Protein AF-A0A2A4N5Q3-F1 (afdb_monomer)

Secondary structure (DSSP, 8-state):
-HHHHHTT-----EEE--TTHHHHHHHTT---EEEETT---SSHHHHHHHHHHHHHHHHHHHHHHT--EEEES-THHHHHHHHHT-EEEEE--S-TTTSHHHHHHHTTT-SEEE--TT-----

Nearest PDB structures (foldseek):
  7d1i-assembly1_B-2  TM=7.165E-01  e=8.926E-03  Acinetobacter baumannii
  6vlc-assembly2_D  TM=6.463E-01  e=9.909E-02  Neisseria meningitidis Z2491
  6vlc-assembly1_B  TM=6.238E-01  e=1.133E-01  Neisseria meningitidis Z2491
  3wo1-assembly1_A-2  TM=5.330E-01  e=5.272E-01  Bacillus subtilis subsp. subtilis str. 168

Mean predicted aligned error: 4.15 Å

Solvent-accessible surface area (backbone atoms only — not comparable to full-atom values): 7243 Å² total; per-residue (Å²): 110,65,78,46,50,77,69,72,49,88,83,84,46,76,44,59,57,48,92,66,54,64,60,53,33,59,74,69,71,53,82,70,44,68,60,32,75,87,46,82,53,91,49,74,65,43,40,53,48,50,51,54,49,37,37,50,48,48,47,53,47,36,65,75,69,64,60,72,69,39,77,46,76,55,56,48,43,13,54,46,15,52,73,70,75,33,55,14,40,37,54,47,91,64,32,31,82,78,43,45,73,57,42,68,61,23,71,81,44,41,72,39,80,46,60,57,90,89,45,50,77,71,131

Sequence (123 aa):
MVALKDKRHTVTILIKTKDIFEDLLKADDVNYLNILPEGRGNSKLEIIWGFLKRDFRMARNVIKNKLDLLIGSDPAITHIGKLFNILSLVFVEDDAHVIRDFAKLVFLFVSIIVAPVSCDLSK

pLDDT: mean 91.66, std 6.27, range [57.78, 97.75]

Foldseek 3Di:
DVVCVVVVDDDAAEAEDDDCVVVVCVVVVHDYDYQHPVHQDDDPVSNVVSLVSSLVSVLVCCVVVVDQEAEEADLSQQVSCQVVVHQGEHEDEAACVVVVVSLVSHVVRHPYYDYPPPHHPDD

Structure (mmCIF, N/CA/C/O backbone):
data_AF-A0A2A4N5Q3-F1
#
_entry.id   AF-A0A2A4N5Q3-F1
#
loop_
_atom_site.group_PDB
_atom_site.id
_atom_site.type_symbol
_atom_site.label_atom_id
_atom_site.label_alt_id
_atom_site.label_comp_id
_atom_site.label_asym_id
_atom_site.label_entity_id
_atom_site.label_seq_id
_atom_site.pdbx_PDB_ins_code
_atom_site.Cartn_x
_atom_site.Cartn_y
_atom_site.Cartn_z
_atom_site.occupancy
_atom_site.B_iso_or_equiv
_atom_site.auth_seq_id
_atom_site.auth_comp_id
_atom_site.auth_asym_id
_atom_site.auth_atom_id
_atom_site.pdbx_PDB_model_num
ATOM 1 N N . MET A 1 1 ? -15.982 -3.085 -3.769 1.00 61.59 1 MET A N 1
ATOM 2 C CA . MET A 1 1 ? -16.471 -2.412 -2.536 1.00 61.59 1 MET A CA 1
ATOM 3 C C . MET A 1 1 ? -17.780 -2.985 -2.016 1.00 61.59 1 MET A C 1
ATOM 5 O O . MET A 1 1 ? -17.880 -3.148 -0.807 1.00 61.59 1 MET A O 1
ATOM 9 N N . VAL A 1 2 ? -18.745 -3.292 -2.893 1.00 69.19 2 VAL A N 1
ATOM 10 C CA . VAL A 1 2 ? -20.074 -3.828 -2.531 1.00 69.19 2 VAL A CA 1
ATOM 11 C C . VAL A 1 2 ? -19.963 -5.005 -1.552 1.00 69.19 2 VAL A C 1
ATOM 13 O O . VAL A 1 2 ? -20.390 -4.880 -0.414 1.00 69.19 2 VAL A O 1
ATOM 16 N N . ALA A 1 3 ? -19.186 -6.038 -1.893 1.00 80.38 3 ALA A N 1
ATOM 17 C CA . ALA A 1 3 ? -19.013 -7.216 -1.035 1.00 80.38 3 ALA A CA 1
ATOM 18 C C . ALA A 1 3 ? -18.449 -6.944 0.381 1.00 80.38 3 ALA A C 1
ATOM 20 O O . ALA A 1 3 ? -18.745 -7.694 1.308 1.00 80.38 3 ALA A O 1
ATOM 21 N N . LEU A 1 4 ? -17.628 -5.900 0.572 1.00 84.06 4 LEU A N 1
ATOM 22 C CA . LEU A 1 4 ? -17.106 -5.530 1.899 1.00 84.06 4 LEU A CA 1
ATOM 23 C C . LEU A 1 4 ? -18.129 -4.710 2.691 1.00 84.06 4 LEU A C 1
ATOM 25 O O . LEU A 1 4 ? -18.306 -4.9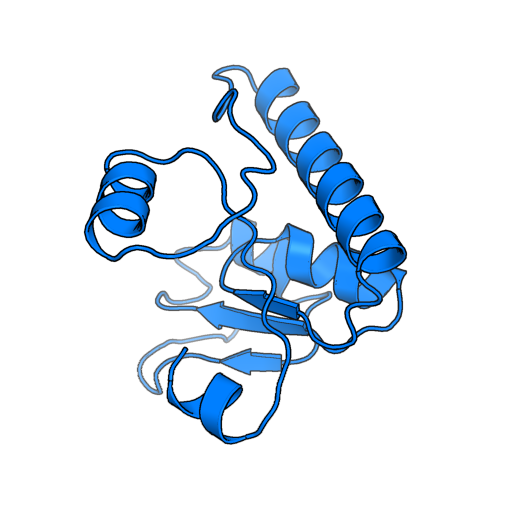38 3.887 1.00 84.06 4 LEU A O 1
ATOM 29 N N . LYS A 1 5 ? -18.823 -3.786 2.016 1.00 80.31 5 LYS A N 1
ATOM 30 C CA . LYS A 1 5 ? -19.891 -2.978 2.617 1.00 80.31 5 LYS A CA 1
ATOM 31 C C . LYS A 1 5 ? -21.069 -3.849 3.054 1.00 80.31 5 LYS A C 1
ATOM 33 O O . LYS A 1 5 ? -21.563 -3.673 4.163 1.00 80.31 5 LYS A O 1
ATOM 38 N N . ASP A 1 6 ? -21.439 -4.841 2.247 1.00 86.38 6 ASP A N 1
ATOM 39 C CA . ASP A 1 6 ? -22.513 -5.793 2.558 1.00 86.38 6 ASP A CA 1
ATOM 40 C C . ASP A 1 6 ? -22.206 -6.606 3.821 1.00 86.38 6 ASP A C 1
ATOM 42 O O . ASP A 1 6 ? -23.093 -6.929 4.610 1.00 86.38 6 ASP A O 1
ATOM 46 N N . LYS A 1 7 ? -20.918 -6.872 4.065 1.00 89.19 7 LYS A N 1
ATOM 47 C CA . LYS A 1 7 ? -20.414 -7.533 5.276 1.00 89.19 7 LYS A CA 1
ATOM 48 C C . LYS A 1 7 ? -20.156 -6.571 6.444 1.00 89.19 7 LYS A C 1
ATOM 50 O O . LYS A 1 7 ? -19.556 -6.972 7.436 1.00 89.19 7 LYS A O 1
ATOM 55 N N . ARG A 1 8 ? -20.642 -5.325 6.362 1.00 89.75 8 ARG A N 1
ATOM 56 C CA . ARG A 1 8 ? -20.523 -4.274 7.392 1.00 89.75 8 ARG A CA 1
ATOM 57 C C . ARG A 1 8 ? -19.084 -3.857 7.716 1.00 89.75 8 ARG A C 1
ATOM 59 O O . ARG A 1 8 ? -18.815 -3.394 8.823 1.00 89.75 8 ARG A O 1
ATOM 66 N N . HIS A 1 9 ? -18.164 -3.977 6.761 1.00 91.12 9 HIS A N 1
ATOM 67 C CA . HIS A 1 9 ? -16.820 -3.427 6.917 1.00 91.12 9 HIS A CA 1
ATOM 68 C C . HIS A 1 9 ? -16.783 -1.942 6.543 1.00 91.12 9 HIS A C 1
ATOM 70 O O . HIS A 1 9 ? -17.320 -1.527 5.511 1.00 91.12 9 HIS A O 1
ATOM 76 N N . THR A 1 10 ? -16.085 -1.147 7.354 1.00 91.69 10 THR A N 1
ATOM 77 C CA . THR A 1 10 ? -15.763 0.247 7.030 1.00 91.69 10 THR A CA 1
ATOM 78 C C . THR A 1 10 ? -14.542 0.277 6.122 1.00 91.69 10 THR A C 1
ATOM 80 O O . THR A 1 10 ? -13.490 -0.249 6.473 1.00 91.69 10 THR A O 1
ATOM 83 N N . VAL A 1 11 ? -14.667 0.906 4.954 1.00 92.75 11 VAL A N 1
ATOM 84 C CA . VAL A 1 11 ? -13.586 0.965 3.962 1.00 92.75 11 VAL A CA 1
ATOM 85 C C . VAL A 1 11 ? -13.087 2.397 3.838 1.00 92.75 11 VAL A C 1
ATOM 87 O O . VAL A 1 11 ? -13.851 3.292 3.486 1.00 92.75 11 VAL A O 1
ATOM 90 N N . THR A 1 12 ? -11.797 2.602 4.099 1.00 94.25 12 THR A N 1
ATOM 91 C CA . THR A 1 12 ? -11.098 3.861 3.813 1.00 94.25 12 THR A CA 1
ATOM 92 C C . THR A 1 12 ? -10.239 3.665 2.572 1.00 94.25 12 THR A C 1
ATOM 94 O O . THR A 1 12 ? -9.355 2.812 2.569 1.00 94.25 12 THR A O 1
ATOM 97 N N . ILE A 1 13 ? -10.481 4.454 1.525 1.00 94.12 13 ILE A N 1
ATOM 98 C CA . ILE A 1 13 ? -9.709 4.389 0.281 1.00 94.12 13 ILE A CA 1
ATOM 99 C C . ILE A 1 13 ? -8.642 5.472 0.313 1.00 94.12 13 ILE A C 1
ATOM 101 O O . ILE A 1 13 ? -8.956 6.659 0.391 1.00 94.12 13 ILE A O 1
ATOM 105 N N . LEU A 1 14 ? -7.381 5.054 0.245 1.00 94.12 14 LEU A N 1
ATOM 106 C CA . LEU A 1 14 ? -6.239 5.949 0.113 1.00 94.12 14 LEU A CA 1
ATOM 107 C C . LEU A 1 14 ? -5.712 5.859 -1.314 1.00 94.12 14 LEU A C 1
ATOM 109 O O . LEU A 1 14 ? -5.467 4.761 -1.812 1.00 94.12 14 LE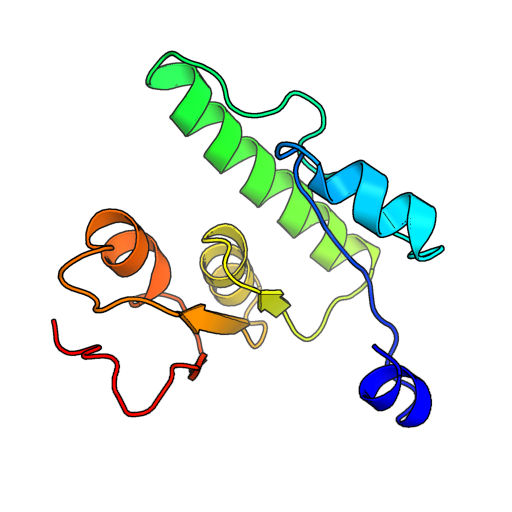U A O 1
ATOM 113 N N . ILE A 1 15 ? -5.511 7.005 -1.956 1.00 93.00 15 ILE A N 1
ATOM 114 C CA . ILE A 1 15 ? -4.995 7.068 -3.325 1.00 93.00 15 ILE A CA 1
ATOM 115 C C . ILE A 1 15 ? -3.782 7.982 -3.416 1.00 93.00 15 ILE A C 1
ATOM 117 O O . ILE A 1 15 ? -3.496 8.771 -2.515 1.00 93.00 15 ILE A O 1
ATOM 121 N N . LYS A 1 16 ? -3.108 7.908 -4.556 1.00 89.62 16 LYS A N 1
ATOM 122 C CA . LYS A 1 16 ? -2.151 8.909 -5.020 1.00 89.62 16 LYS A CA 1
ATO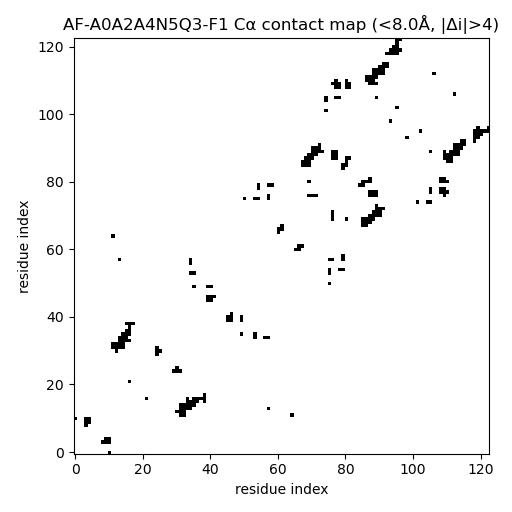M 123 C C . LYS A 1 16 ? -2.587 9.386 -6.396 1.00 89.62 16 LYS A C 1
ATOM 125 O O . LYS A 1 16 ? -3.173 8.599 -7.142 1.00 89.62 16 LYS A O 1
ATOM 130 N N . THR A 1 17 ? -2.265 10.626 -6.736 1.00 85.75 17 THR A N 1
ATOM 131 C CA . THR A 1 17 ? -2.524 11.141 -8.082 1.00 85.75 17 THR A CA 1
ATOM 132 C C . THR A 1 17 ? -1.755 10.310 -9.105 1.00 85.75 17 THR A C 1
ATOM 134 O O . THR A 1 17 ? -0.534 10.153 -9.007 1.00 85.75 17 THR A O 1
ATOM 137 N N . LYS A 1 18 ? -2.491 9.737 -10.058 1.00 80.06 18 LYS A N 1
ATOM 138 C CA . LYS A 1 18 ? -1.968 8.966 -11.186 1.00 80.06 18 LYS A CA 1
ATOM 139 C C . LYS A 1 18 ? -2.941 9.106 -12.353 1.00 80.06 18 LYS A C 1
ATOM 141 O O . LYS A 1 18 ? -4.068 8.635 -12.239 1.00 80.06 18 LYS A O 1
ATOM 146 N N . ASP A 1 19 ? -2.485 9.707 -13.447 1.00 80.88 19 ASP A N 1
ATOM 147 C CA . ASP A 1 19 ? -3.199 9.808 -14.727 1.00 80.88 19 ASP A CA 1
ATOM 148 C C . ASP A 1 19 ? -4.714 10.067 -14.553 1.00 80.88 19 ASP A C 1
ATOM 150 O O . ASP A 1 19 ? -5.107 10.990 -13.844 1.00 80.88 19 ASP A O 1
ATOM 154 N N . ILE A 1 20 ? -5.563 9.226 -15.150 1.00 88.31 20 ILE A N 1
ATOM 155 C CA . ILE A 1 20 ? -7.033 9.326 -15.131 1.00 88.31 20 ILE A CA 1
ATOM 156 C C . ILE A 1 20 ? -7.696 8.733 -13.875 1.00 88.31 20 ILE A C 1
ATOM 158 O O . ILE A 1 20 ? -8.919 8.697 -13.781 1.00 88.31 20 ILE A O 1
ATOM 162 N N . PHE A 1 21 ? -6.925 8.214 -12.914 1.00 88.19 21 PHE A N 1
ATOM 163 C CA . PHE A 1 21 ? -7.476 7.409 -11.818 1.00 88.19 21 PHE A CA 1
ATOM 164 C C . PHE A 1 21 ? -8.411 8.205 -10.901 1.00 88.19 21 PHE A C 1
ATOM 166 O O . PHE A 1 21 ? -9.439 7.694 -10.468 1.00 88.19 21 PHE A O 1
ATOM 173 N N . GLU A 1 22 ? -8.081 9.467 -10.625 1.00 89.25 22 GLU A N 1
ATOM 174 C CA . GLU A 1 22 ? -8.950 10.332 -9.820 1.00 89.25 22 GLU A CA 1
ATOM 175 C C . GLU A 1 22 ? -10.268 10.639 -10.520 1.00 89.25 22 GLU A C 1
ATOM 177 O O . GLU A 1 22 ? -11.311 10.682 -9.872 1.00 89.25 22 GLU A O 1
ATOM 182 N N . ASP A 1 23 ? -10.229 10.826 -11.835 1.00 91.31 23 ASP A N 1
ATOM 183 C CA . ASP A 1 23 ? -11.421 11.134 -12.615 1.00 91.31 23 ASP A CA 1
ATOM 184 C C . ASP A 1 23 ? -12.340 9.914 -12.712 1.00 91.31 23 ASP A C 1
ATOM 186 O O . ASP A 1 23 ? -13.552 10.063 -12.579 1.00 91.31 23 ASP A O 1
ATOM 190 N N . LEU A 1 24 ? -11.771 8.706 -12.818 1.00 92.06 24 LEU A N 1
ATOM 191 C CA . LEU A 1 24 ? -12.521 7.450 -12.718 1.00 92.06 24 LEU A CA 1
ATOM 192 C C . LEU A 1 24 ? -13.225 7.313 -11.361 1.00 92.06 24 LEU A C 1
ATOM 194 O O . LEU A 1 24 ? -14.412 7.012 -11.307 1.00 92.06 24 LEU A O 1
ATOM 198 N N . LEU A 1 25 ? -12.525 7.592 -10.258 1.00 91.69 25 LEU A N 1
ATOM 199 C CA . LEU A 1 25 ? -13.121 7.505 -8.921 1.00 91.69 25 LEU A CA 1
ATOM 200 C C . LEU A 1 25 ? -14.231 8.534 -8.700 1.00 91.69 25 LEU A C 1
ATOM 202 O O . LEU A 1 25 ? -15.223 8.223 -8.045 1.00 91.69 25 LEU A O 1
ATOM 206 N N . LYS A 1 26 ? -14.074 9.749 -9.238 1.00 91.31 26 LYS A N 1
ATOM 207 C CA . LYS A 1 26 ? -15.123 10.777 -9.204 1.00 91.31 26 LYS A 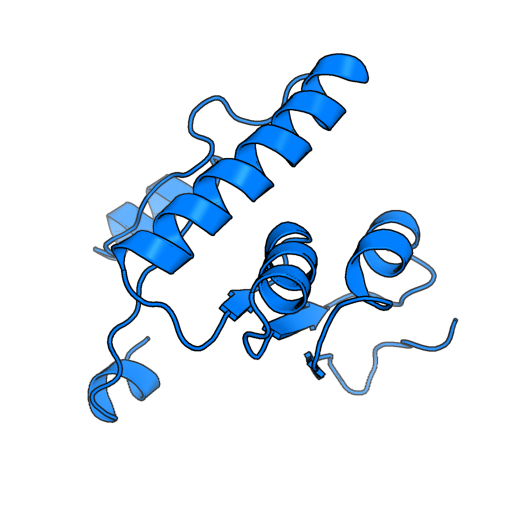CA 1
ATOM 208 C C . LYS A 1 26 ? -16.327 10.376 -10.054 1.00 91.31 26 LYS A C 1
ATOM 210 O O . LYS A 1 26 ? -17.452 10.591 -9.619 1.00 91.31 26 LYS A O 1
ATOM 215 N N . ALA A 1 27 ? -16.098 9.805 -11.238 1.00 93.56 27 ALA A N 1
ATOM 216 C CA . ALA A 1 27 ? -17.165 9.335 -12.120 1.00 93.56 27 ALA A CA 1
ATOM 217 C C . ALA A 1 27 ? -17.990 8.207 -11.477 1.00 93.56 27 ALA A C 1
ATOM 219 O O . ALA A 1 27 ? -19.207 8.176 -11.645 1.00 93.56 27 ALA A O 1
ATOM 220 N N . ASP A 1 28 ? -17.342 7.348 -10.686 1.00 91.56 28 ASP A N 1
ATOM 221 C CA . ASP A 1 28 ? -17.973 6.238 -9.962 1.00 91.56 28 ASP A CA 1
ATOM 222 C C . ASP A 1 28 ? -18.507 6.623 -8.561 1.00 91.56 28 ASP A C 1
ATOM 224 O O . ASP A 1 28 ? -18.921 5.746 -7.799 1.00 91.56 28 ASP A O 1
ATOM 228 N N . ASP A 1 29 ? -18.483 7.912 -8.191 1.00 91.31 29 ASP A N 1
ATOM 229 C CA . ASP A 1 29 ? -18.897 8.436 -6.872 1.00 91.31 29 ASP A CA 1
ATOM 230 C C . ASP A 1 29 ? -18.231 7.705 -5.683 1.00 91.31 29 ASP A C 1
ATOM 232 O O . ASP A 1 29 ? -18.826 7.381 -4.647 1.00 91.31 29 ASP A O 1
ATOM 236 N N . VAL A 1 30 ? -16.942 7.393 -5.833 1.00 90.75 30 VAL A N 1
ATOM 237 C CA . VAL A 1 30 ? -16.164 6.693 -4.811 1.00 90.75 30 VAL A CA 1
ATOM 238 C C . VAL A 1 30 ? -15.498 7.701 -3.882 1.00 90.75 30 VAL A C 1
ATOM 240 O O . VAL A 1 30 ? -14.620 8.458 -4.279 1.00 90.75 30 VAL A O 1
ATOM 243 N N . ASN A 1 31 ? -15.843 7.656 -2.595 1.00 91.44 31 ASN A N 1
ATOM 244 C CA . ASN A 1 31 ? -15.161 8.453 -1.574 1.00 91.44 31 ASN A CA 1
ATOM 245 C C . ASN A 1 31 ? -13.714 7.977 -1.356 1.00 91.44 31 ASN A C 1
ATOM 247 O O . ASN A 1 31 ? -13.482 6.818 -1.000 1.00 91.44 31 ASN A O 1
ATOM 251 N N . TYR A 1 32 ? -12.751 8.890 -1.501 1.00 93.62 32 TYR A N 1
ATOM 252 C CA . TYR A 1 32 ? -11.323 8.617 -1.335 1.00 93.62 32 TYR A CA 1
ATOM 253 C C . TYR A 1 32 ? -10.582 9.740 -0.595 1.00 93.62 32 TYR A C 1
ATOM 255 O O . TYR A 1 32 ? -11.025 10.885 -0.536 1.00 93.62 32 TYR A O 1
ATOM 263 N N . LEU A 1 33 ? -9.408 9.412 -0.052 1.00 93.12 33 LEU A N 1
ATOM 264 C CA . LEU A 1 33 ? -8.443 10.363 0.494 1.00 93.12 33 LEU A CA 1
ATOM 265 C C . LEU A 1 33 ? -7.162 10.309 -0.337 1.00 93.12 33 LEU A C 1
ATOM 267 O O . LEU A 1 33 ? -6.476 9.286 -0.376 1.00 93.12 33 LEU A O 1
ATOM 271 N N . ASN A 1 34 ? -6.810 11.419 -0.980 1.00 92.50 34 ASN A N 1
ATOM 272 C CA . ASN A 1 34 ? -5.551 11.505 -1.706 1.00 92.50 34 ASN A CA 1
ATOM 273 C C . ASN A 1 34 ? -4.400 11.812 -0.737 1.00 92.50 34 ASN A C 1
ATOM 275 O O . ASN A 1 34 ? -4.313 12.900 -0.165 1.00 92.50 34 ASN A O 1
ATOM 279 N N . ILE A 1 35 ? -3.519 10.832 -0.537 1.00 91.25 35 ILE A N 1
ATOM 280 C CA . ILE A 1 35 ? -2.361 10.937 0.356 1.00 91.25 35 ILE A CA 1
ATOM 281 C C . ILE A 1 35 ? -1.102 11.423 -0.365 1.00 91.25 35 ILE A C 1
ATOM 283 O O . ILE A 1 35 ? -0.063 11.567 0.276 1.00 91.25 35 ILE A O 1
ATOM 287 N N . LEU A 1 36 ? -1.158 11.686 -1.670 1.00 89.81 36 LEU A N 1
ATOM 288 C CA . LEU A 1 36 ? -0.064 12.277 -2.441 1.00 89.81 36 LEU A CA 1
ATOM 289 C C . LEU A 1 36 ? -0.608 13.073 -3.648 1.00 89.81 36 LEU A C 1
ATOM 291 O O . LEU A 1 36 ? -0.374 12.666 -4.789 1.00 89.81 36 LEU A O 1
ATOM 295 N N . PRO A 1 37 ? -1.340 14.184 -3.414 1.00 87.19 37 PRO A N 1
ATOM 296 C CA . PRO A 1 37 ? -1.892 15.024 -4.483 1.00 87.19 37 PRO A CA 1
ATOM 297 C C . PRO A 1 37 ? -0.822 15.706 -5.340 1.00 87.19 37 PRO A C 1
ATOM 299 O O . PRO A 1 37 ? -1.057 16.038 -6.493 1.00 87.19 37 PRO A O 1
ATOM 302 N N . GLU A 1 38 ? 0.373 15.908 -4.786 1.00 84.69 38 GLU A N 1
ATOM 303 C CA . GLU A 1 38 ? 1.507 16.496 -5.503 1.00 84.69 38 GLU A CA 1
ATOM 304 C C . GLU A 1 38 ? 2.119 15.572 -6.574 1.00 84.69 38 GLU A C 1
ATOM 306 O O . GLU A 1 38 ? 2.986 16.002 -7.330 1.00 84.69 38 GLU A O 1
ATOM 311 N N . GLY A 1 39 ? 1.692 14.306 -6.643 1.00 82.38 39 GLY A N 1
ATOM 312 C CA . GLY A 1 39 ? 2.218 13.329 -7.589 1.00 82.38 39 GLY A CA 1
ATOM 313 C C . GLY A 1 39 ? 3.651 12.880 -7.282 1.00 82.38 39 GLY A C 1
ATOM 314 O O . GLY A 1 39 ? 4.134 12.940 -6.147 1.00 82.38 39 GLY A O 1
ATOM 315 N N . ARG A 1 40 ? 4.324 12.349 -8.307 1.00 78.88 40 ARG A N 1
ATOM 316 C CA . ARG A 1 40 ? 5.695 11.830 -8.216 1.00 78.88 40 ARG A CA 1
ATOM 317 C C . ARG A 1 40 ? 6.681 12.897 -8.693 1.00 78.88 40 ARG A C 1
ATOM 319 O O . ARG A 1 40 ? 6.557 13.377 -9.812 1.00 78.88 40 ARG A O 1
ATOM 326 N N . GLY A 1 41 ? 7.680 13.215 -7.871 1.00 80.81 41 GLY A N 1
ATOM 327 C CA . GLY A 1 41 ? 8.793 14.069 -8.293 1.00 80.81 41 GLY A CA 1
ATOM 328 C C . GLY A 1 41 ? 9.743 13.370 -9.270 1.00 80.81 41 GLY A C 1
ATOM 329 O O . GLY A 1 41 ? 9.765 12.140 -9.370 1.00 80.81 41 GLY A O 1
ATOM 330 N N . ASN A 1 42 ? 10.547 14.159 -9.979 1.00 83.94 42 ASN A N 1
ATOM 331 C CA . ASN A 1 42 ? 11.383 13.672 -11.081 1.00 83.94 42 ASN A CA 1
ATOM 332 C C . ASN A 1 42 ? 12.821 13.369 -10.646 1.00 83.94 42 ASN A C 1
ATOM 334 O O . ASN A 1 42 ? 13.508 12.565 -11.277 1.00 83.94 42 ASN A O 1
ATOM 338 N N . SER A 1 43 ? 13.289 13.980 -9.557 1.00 91.62 43 SER A N 1
ATOM 339 C CA . SER A 1 43 ? 14.626 13.724 -9.021 1.00 91.62 43 SER A CA 1
ATOM 340 C C . SER A 1 43 ? 14.647 12.531 -8.056 1.00 91.62 43 SER A C 1
ATOM 342 O O . SER A 1 43 ? 13.657 12.205 -7.400 1.00 91.62 43 SER A O 1
ATOM 344 N N . LYS A 1 44 ? 15.812 11.881 -7.908 1.00 89.06 44 LYS A N 1
ATOM 345 C CA . LYS A 1 44 ? 15.987 10.758 -6.963 1.00 89.06 44 LYS A CA 1
ATOM 346 C C . LYS A 1 44 ? 15.613 11.141 -5.526 1.00 89.06 44 LYS A C 1
ATOM 348 O O . LYS A 1 44 ? 14.986 10.348 -4.830 1.00 89.06 44 LYS A O 1
ATOM 353 N N . LEU A 1 45 ? 15.976 12.353 -5.102 1.00 91.00 45 LEU A N 1
ATOM 354 C CA . LEU A 1 45 ? 15.668 12.860 -3.764 1.00 91.00 45 LEU A CA 1
ATOM 355 C C . LEU A 1 45 ? 14.165 13.073 -3.574 1.00 91.00 45 LEU A C 1
ATOM 357 O O . LEU A 1 45 ? 13.625 12.664 -2.551 1.00 91.00 45 LEU A O 1
ATOM 361 N N . GLU A 1 46 ? 13.471 13.634 -4.565 1.00 88.62 46 GLU A N 1
ATOM 362 C CA . GLU A 1 46 ? 12.017 13.805 -4.495 1.00 88.62 46 GLU A CA 1
ATOM 363 C C . GLU A 1 46 ? 11.272 12.469 -4.513 1.00 88.62 46 GLU A C 1
ATOM 365 O O . GLU A 1 46 ? 10.250 12.339 -3.845 1.00 88.62 46 GLU A O 1
ATOM 370 N N . ILE A 1 47 ? 11.779 11.461 -5.230 1.00 88.56 47 ILE A N 1
ATOM 371 C CA . ILE A 1 47 ? 11.203 10.109 -5.220 1.00 88.56 47 ILE A CA 1
ATOM 372 C C . ILE A 1 47 ? 11.305 9.501 -3.818 1.00 88.56 47 ILE A C 1
ATOM 374 O O . ILE A 1 47 ? 10.309 9.005 -3.291 1.00 88.56 47 ILE A O 1
ATOM 378 N N . ILE A 1 48 ? 12.489 9.564 -3.202 1.00 90.31 48 ILE A N 1
ATOM 379 C CA . ILE A 1 48 ? 12.709 9.055 -1.840 1.00 90.31 48 ILE A CA 1
ATOM 380 C C . ILE A 1 48 ? 11.841 9.828 -0.843 1.00 90.31 48 ILE A C 1
ATOM 382 O O . ILE A 1 48 ? 11.169 9.228 -0.005 1.00 90.31 48 ILE A O 1
ATOM 386 N N . TRP A 1 49 ? 11.800 11.156 -0.959 1.00 91.50 49 TRP A N 1
ATOM 387 C CA . TRP A 1 49 ? 10.981 11.995 -0.092 1.00 91.50 49 TRP A CA 1
ATOM 388 C C . TRP A 1 49 ? 9.488 11.705 -0.252 1.00 91.50 49 TRP A C 1
ATOM 390 O O . TRP A 1 49 ? 8.776 11.578 0.741 1.00 91.50 49 TRP A O 1
ATOM 400 N N . GLY A 1 50 ? 9.013 11.529 -1.486 1.00 90.19 50 GLY A N 1
ATOM 401 C CA . GLY A 1 50 ? 7.638 11.134 -1.781 1.00 90.19 50 GLY A CA 1
ATOM 402 C C . GLY A 1 50 ? 7.284 9.781 -1.167 1.00 90.19 50 GLY A C 1
ATOM 403 O O . GLY A 1 50 ? 6.195 9.622 -0.617 1.00 90.19 50 GLY A O 1
ATOM 404 N N . PHE A 1 51 ? 8.225 8.834 -1.182 1.00 89.06 51 PHE A N 1
ATOM 405 C CA . PHE A 1 51 ? 8.067 7.529 -0.547 1.00 89.06 51 PHE A CA 1
ATOM 406 C C . PHE A 1 51 ? 7.903 7.655 0.976 1.00 89.06 51 PHE A C 1
ATOM 408 O O . PHE A 1 51 ? 6.896 7.206 1.520 1.00 89.06 51 PHE A O 1
ATOM 415 N N . LEU A 1 52 ? 8.827 8.344 1.657 1.00 92.44 52 LEU A N 1
ATOM 416 C CA . LEU A 1 52 ? 8.763 8.562 3.110 1.00 92.44 52 LEU A CA 1
ATOM 417 C C . LEU A 1 52 ? 7.509 9.339 3.527 1.00 92.44 52 LEU A C 1
ATOM 419 O O . LEU A 1 52 ? 6.857 9.022 4.523 1.00 92.44 52 LEU A O 1
ATOM 423 N N . LYS A 1 53 ? 7.138 10.354 2.743 1.00 93.00 53 LYS A N 1
ATOM 424 C CA . LYS A 1 53 ? 5.941 11.163 2.977 1.00 93.00 53 LYS A CA 1
ATOM 425 C C . LYS A 1 53 ? 4.669 10.326 2.876 1.00 93.00 53 LYS A C 1
ATOM 427 O O . LYS A 1 53 ? 3.751 10.518 3.676 1.00 93.00 53 LYS A O 1
ATOM 432 N N . ARG A 1 54 ? 4.610 9.401 1.916 1.00 92.44 54 ARG A N 1
ATOM 433 C CA . ARG A 1 54 ? 3.490 8.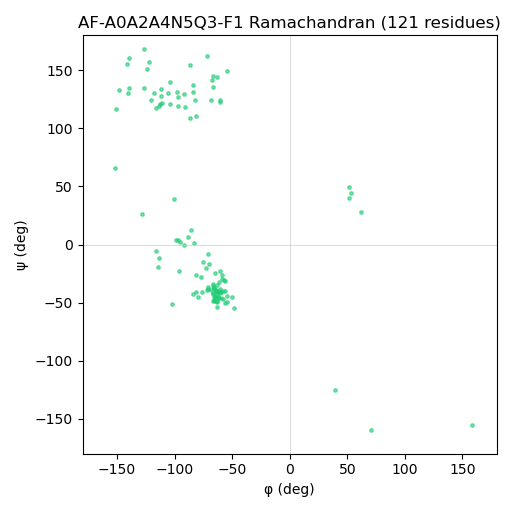472 1.748 1.00 92.44 54 ARG A CA 1
ATOM 434 C C . ARG A 1 54 ? 3.394 7.505 2.924 1.00 92.44 54 ARG A C 1
ATOM 436 O O . ARG A 1 54 ? 2.300 7.368 3.466 1.00 92.44 54 ARG A O 1
ATOM 443 N N . ASP A 1 55 ? 4.509 6.926 3.364 1.00 94.25 55 ASP A N 1
ATOM 444 C CA . ASP A 1 55 ? 4.542 6.047 4.540 1.00 94.25 55 ASP A CA 1
ATOM 445 C C . ASP A 1 55 ? 4.030 6.799 5.782 1.00 94.25 55 ASP A C 1
ATOM 447 O O . ASP A 1 55 ? 3.115 6.335 6.464 1.00 94.25 55 ASP A O 1
ATOM 451 N N . PHE A 1 56 ? 4.505 8.028 6.018 1.00 95.62 56 PHE A N 1
ATOM 452 C CA . PHE A 1 56 ? 4.036 8.866 7.128 1.00 95.62 56 PHE A CA 1
ATOM 453 C C . PHE A 1 56 ? 2.535 9.196 7.044 1.00 95.62 56 PHE A C 1
ATOM 455 O O . PHE A 1 56 ? 1.800 9.088 8.030 1.00 95.62 56 PHE A O 1
ATOM 462 N N . ARG A 1 57 ? 2.045 9.600 5.866 1.00 95.25 57 ARG A N 1
ATOM 463 C CA . ARG A 1 57 ? 0.622 9.918 5.665 1.00 95.25 57 ARG A CA 1
ATOM 464 C C . ARG A 1 57 ? -0.260 8.676 5.806 1.00 95.25 57 ARG A C 1
ATOM 466 O O . ARG A 1 57 ? -1.359 8.785 6.353 1.00 95.25 57 ARG A O 1
ATOM 473 N N . MET A 1 58 ? 0.205 7.506 5.370 1.00 95.62 58 MET A N 1
ATOM 474 C CA . MET A 1 58 ? -0.491 6.237 5.576 1.00 95.62 58 MET A CA 1
ATOM 475 C C . MET A 1 58 ? -0.537 5.872 7.064 1.00 95.62 58 MET A C 1
ATOM 477 O O . MET A 1 58 ? -1.624 5.621 7.578 1.00 95.62 58 MET A O 1
ATOM 481 N N . ALA A 1 59 ? 0.588 5.958 7.781 1.00 96.38 59 ALA A N 1
ATOM 482 C CA . ALA A 1 59 ? 0.653 5.735 9.228 1.00 96.38 59 ALA A CA 1
ATOM 483 C C . ALA A 1 59 ? -0.331 6.631 9.999 1.00 96.38 59 ALA A C 1
ATOM 485 O O . ALA A 1 59 ? -1.082 6.164 10.856 1.00 96.38 59 ALA A O 1
ATOM 486 N N . ARG A 1 60 ? -0.404 7.921 9.644 1.00 96.38 60 ARG A N 1
ATOM 487 C CA . ARG A 1 60 ? -1.370 8.854 10.242 1.00 96.38 60 ARG A CA 1
ATOM 488 C C . ARG A 1 60 ? -2.819 8.409 10.023 1.00 96.38 60 ARG A C 1
ATOM 490 O O . ARG A 1 60 ? -3.631 8.540 10.937 1.00 96.38 60 ARG A O 1
ATOM 497 N N . ASN A 1 61 ? -3.153 7.904 8.835 1.00 95.62 61 ASN A N 1
ATOM 498 C CA . ASN A 1 61 ? -4.496 7.399 8.534 1.00 95.62 61 ASN A CA 1
ATOM 499 C C . ASN A 1 61 ? -4.803 6.089 9.263 1.00 95.62 61 ASN A C 1
ATOM 501 O O . ASN A 1 61 ? -5.919 5.934 9.749 1.00 95.62 61 ASN A O 1
ATOM 505 N N . VAL A 1 62 ? -3.822 5.195 9.393 1.00 96.06 62 VAL A N 1
ATOM 506 C CA . VAL A 1 62 ? -3.943 3.970 10.194 1.00 96.06 62 VAL A CA 1
ATOM 507 C C . VAL A 1 62 ? -4.328 4.299 11.631 1.00 96.06 62 VAL A C 1
ATOM 509 O O . VAL A 1 62 ? -5.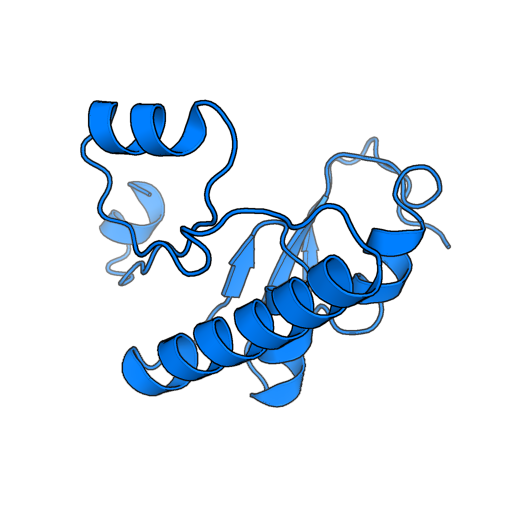326 3.783 12.126 1.00 96.06 62 VAL A O 1
ATOM 512 N N . ILE A 1 63 ? -3.603 5.223 12.268 1.00 96.06 63 ILE A N 1
ATOM 513 C CA . ILE A 1 63 ? -3.872 5.629 13.652 1.00 96.06 63 ILE A CA 1
ATOM 514 C C . ILE A 1 63 ? -5.224 6.347 13.761 1.00 96.06 63 ILE A C 1
ATOM 516 O O . ILE A 1 63 ? -6.036 6.017 14.622 1.00 96.06 63 ILE A O 1
ATOM 520 N N . LYS A 1 64 ? -5.486 7.329 12.886 1.00 95.94 64 LYS A N 1
ATOM 521 C CA . LYS A 1 64 ? -6.698 8.163 12.947 1.00 95.94 64 LYS A CA 1
ATOM 522 C C . LYS A 1 64 ? -7.974 7.352 12.721 1.00 95.94 64 LYS A C 1
ATOM 524 O O . LYS A 1 64 ? -8.949 7.545 13.440 1.00 95.94 64 LYS A O 1
ATOM 529 N N . ASN A 1 65 ? -7.965 6.480 11.716 1.00 94.50 65 ASN A N 1
ATOM 530 C CA . ASN A 1 65 ? -9.143 5.721 11.300 1.00 94.50 65 ASN A CA 1
ATOM 531 C C . ASN A 1 65 ? -9.195 4.325 11.937 1.00 94.50 65 ASN A C 1
ATOM 533 O O . ASN A 1 65 ? -10.124 3.579 11.648 1.00 94.50 65 ASN A O 1
ATOM 537 N N . LYS A 1 66 ? -8.221 3.986 12.800 1.00 94.25 66 LYS A N 1
ATOM 538 C CA . LYS A 1 66 ? -8.099 2.690 13.486 1.00 94.25 66 LYS A CA 1
ATOM 539 C C . LYS A 1 66 ? -8.184 1.513 12.511 1.00 94.25 66 LYS A C 1
ATOM 541 O O . LYS A 1 66 ? -8.973 0.595 12.706 1.00 94.25 66 LYS A O 1
ATOM 546 N N . LEU A 1 67 ? -7.404 1.589 11.434 1.00 95.00 67 LEU A N 1
ATOM 547 C CA . LEU A 1 67 ? -7.391 0.547 10.410 1.00 95.00 67 LEU A CA 1
ATOM 548 C C . LEU A 1 67 ? -6.810 -0.749 10.990 1.00 95.00 67 LEU A C 1
ATOM 550 O O . LEU A 1 67 ? -5.783 -0.715 11.662 1.00 95.00 67 LEU A O 1
ATOM 554 N N . ASP A 1 68 ? -7.455 -1.872 10.698 1.00 95.94 68 ASP A N 1
ATOM 555 C CA . ASP A 1 68 ? -7.103 -3.219 11.168 1.00 95.94 68 ASP A CA 1
ATOM 556 C C . ASP A 1 68 ? -6.694 -4.171 10.027 1.00 95.94 68 ASP A C 1
ATOM 558 O O . ASP A 1 68 ? -6.221 -5.282 10.273 1.00 95.94 68 ASP A O 1
ATOM 562 N N . LEU A 1 69 ? -6.818 -3.715 8.777 1.00 96.00 69 LEU A N 1
ATOM 563 C CA . LEU A 1 69 ? -6.458 -4.438 7.563 1.00 96.00 69 LEU A CA 1
ATOM 564 C C . LEU A 1 69 ? -5.994 -3.458 6.481 1.00 96.00 69 LEU A C 1
ATOM 566 O O . LEU A 1 69 ? -6.659 -2.457 6.211 1.00 96.00 69 LEU A O 1
ATOM 570 N N . LEU A 1 70 ? -4.868 -3.759 5.832 1.00 97.25 70 LEU A N 1
ATOM 571 C CA . LEU A 1 70 ? -4.330 -2.964 4.727 1.00 97.25 70 LEU A CA 1
ATOM 572 C C . LEU A 1 70 ? -4.289 -3.799 3.448 1.00 97.25 70 LEU A C 1
ATOM 574 O O . LEU A 1 70 ? -3.794 -4.924 3.452 1.00 97.25 70 LEU A O 1
ATOM 578 N N . ILE A 1 71 ? -4.810 -3.248 2.350 1.00 96.06 71 ILE A N 1
ATOM 579 C CA . ILE A 1 71 ? -4.960 -3.962 1.078 1.00 96.06 71 ILE A CA 1
ATOM 580 C C . ILE A 1 71 ? -4.598 -3.042 -0.087 1.00 96.06 71 ILE A C 1
ATOM 582 O O . ILE A 1 71 ? -5.055 -1.899 -0.126 1.00 96.06 71 ILE A O 1
ATOM 586 N N . GLY A 1 72 ? -3.811 -3.532 -1.048 1.00 94.75 72 GLY A N 1
ATOM 587 C CA . GLY A 1 72 ? -3.537 -2.807 -2.292 1.00 94.75 72 GLY A CA 1
ATOM 588 C C . GLY A 1 72 ? -2.258 -3.258 -2.991 1.00 94.75 72 GLY A C 1
ATOM 589 O O . GLY A 1 72 ? -1.816 -4.383 -2.815 1.00 94.75 72 GLY A O 1
ATOM 590 N N . SER A 1 73 ? -1.659 -2.379 -3.790 1.00 92.88 73 SER A N 1
ATOM 591 C CA . SER A 1 73 ? -0.451 -2.651 -4.591 1.00 92.88 73 SER A CA 1
ATOM 592 C C . SER A 1 73 ? 0.644 -1.599 -4.373 1.00 92.88 73 SER A C 1
ATOM 594 O O . SER A 1 73 ? 1.470 -1.329 -5.243 1.00 92.88 73 SER A O 1
ATOM 596 N N . ASP A 1 74 ? 0.651 -0.958 -3.202 1.00 92.38 74 ASP A N 1
ATOM 597 C CA . ASP A 1 74 ? 1.603 0.096 -2.855 1.00 92.38 74 ASP A CA 1
ATOM 598 C C . ASP A 1 74 ? 2.572 -0.368 -1.749 1.00 92.38 74 ASP A C 1
ATOM 600 O O . ASP A 1 74 ? 2.105 -0.904 -0.744 1.00 92.38 74 ASP A O 1
ATOM 604 N N . PRO A 1 75 ? 3.898 -0.142 -1.865 1.00 93.31 75 PRO A N 1
ATOM 605 C CA . PRO A 1 75 ? 4.858 -0.587 -0.851 1.00 93.31 75 PRO A CA 1
ATOM 606 C C . PRO A 1 75 ? 4.622 -0.028 0.556 1.00 93.31 75 PRO A C 1
ATOM 608 O O . PRO A 1 75 ? 4.968 -0.680 1.535 1.00 93.31 75 PRO A O 1
ATOM 611 N N . ALA A 1 76 ? 3.988 1.143 0.682 1.00 94.44 76 ALA A N 1
ATOM 612 C CA . ALA A 1 76 ? 3.668 1.711 1.991 1.00 94.44 76 ALA A CA 1
ATOM 613 C C . ALA A 1 76 ? 2.807 0.754 2.841 1.00 94.44 76 ALA A C 1
ATOM 615 O O . ALA A 1 76 ? 2.934 0.714 4.062 1.00 94.44 76 ALA A O 1
ATOM 616 N N . ILE A 1 77 ? 1.972 -0.068 2.195 1.00 96.06 77 ILE A N 1
ATOM 617 C CA . ILE A 1 77 ? 1.087 -1.037 2.854 1.00 96.06 77 ILE A CA 1
ATOM 618 C C . ILE A 1 77 ? 1.881 -2.060 3.663 1.00 96.06 77 ILE A C 1
ATOM 620 O O . ILE A 1 77 ? 1.495 -2.384 4.785 1.00 96.06 77 ILE A O 1
ATOM 624 N N . THR A 1 78 ? 2.993 -2.557 3.121 1.00 96.00 78 THR A N 1
ATOM 625 C CA . THR A 1 78 ? 3.797 -3.591 3.784 1.00 96.00 78 THR A CA 1
ATOM 626 C C . THR A 1 78 ? 4.627 -3.003 4.909 1.00 96.00 78 THR A C 1
ATOM 628 O O . THR A 1 78 ? 4.697 -3.580 5.991 1.00 96.00 78 THR A O 1
ATOM 631 N N . HIS A 1 79 ? 5.210 -1.825 4.687 1.00 95.62 79 HIS A N 1
ATOM 632 C CA . HIS A 1 79 ? 6.005 -1.131 5.691 1.00 95.62 79 HIS A CA 1
ATOM 633 C C . HIS A 1 79 ? 5.152 -0.745 6.898 1.00 95.62 79 HIS A C 1
ATOM 635 O O . HIS A 1 79 ? 5.513 -1.043 8.035 1.00 95.62 79 HIS A O 1
ATOM 641 N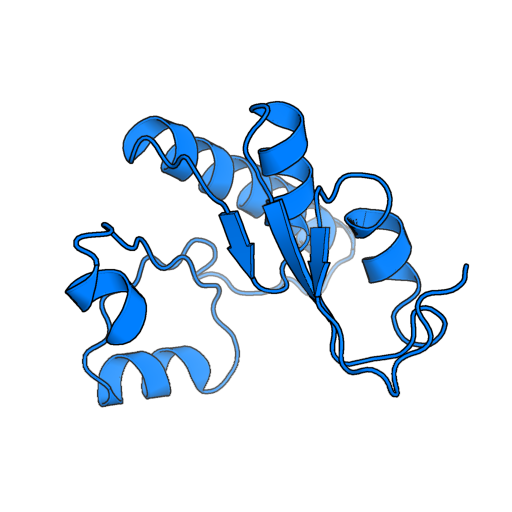 N . ILE A 1 80 ? 3.993 -0.127 6.654 1.00 96.62 80 ILE A N 1
ATOM 642 C CA . ILE A 1 80 ? 3.075 0.292 7.713 1.00 96.62 80 ILE A CA 1
ATOM 643 C C . ILE A 1 80 ? 2.390 -0.916 8.352 1.00 96.62 80 ILE A C 1
ATOM 645 O O . ILE A 1 80 ? 2.285 -0.964 9.575 1.00 96.62 80 ILE A O 1
ATOM 649 N N . GLY A 1 81 ? 2.012 -1.929 7.568 1.00 96.69 81 GLY A N 1
ATOM 650 C CA . GLY A 1 81 ? 1.513 -3.198 8.097 1.00 96.69 81 GLY A CA 1
ATOM 651 C C . GLY A 1 81 ? 2.499 -3.827 9.080 1.00 96.69 81 GLY A C 1
ATOM 652 O O . GLY A 1 81 ? 2.140 -4.129 10.215 1.00 96.69 81 GLY A O 1
ATOM 653 N N . LYS A 1 82 ? 3.778 -3.922 8.702 1.00 96.50 82 LYS A N 1
ATOM 654 C CA . LYS A 1 82 ? 4.825 -4.444 9.584 1.00 96.50 82 LYS A CA 1
ATOM 655 C C . LYS A 1 82 ? 5.058 -3.562 10.812 1.00 96.50 82 LYS A C 1
ATOM 657 O O . LYS A 1 82 ? 5.166 -4.095 11.913 1.00 96.50 82 LYS A O 1
ATOM 662 N N . LEU A 1 83 ? 5.129 -2.241 10.634 1.00 96.50 83 LEU A N 1
ATOM 663 C CA . LEU A 1 83 ? 5.409 -1.279 11.706 1.00 96.50 83 LEU A CA 1
ATOM 664 C C . LEU A 1 83 ? 4.318 -1.264 12.786 1.00 96.50 83 LEU A C 1
ATOM 666 O O . LEU A 1 83 ? 4.635 -1.171 13.968 1.00 96.50 83 LEU A O 1
ATOM 670 N N . PHE A 1 84 ? 3.047 -1.368 12.391 1.00 96.44 84 PHE A N 1
ATOM 671 C CA . PHE A 1 84 ? 1.899 -1.344 13.305 1.00 96.44 84 PHE A CA 1
ATOM 672 C C . PHE A 1 84 ? 1.358 -2.738 13.650 1.00 96.44 84 PHE A C 1
ATOM 674 O O . PHE A 1 84 ? 0.361 -2.840 14.360 1.00 96.44 84 PHE A O 1
ATOM 681 N N . ASN A 1 85 ? 2.007 -3.804 13.172 1.00 96.19 85 ASN A N 1
ATOM 682 C CA . ASN A 1 85 ? 1.551 -5.189 13.309 1.00 96.19 85 ASN A CA 1
ATOM 683 C C . ASN A 1 85 ? 0.107 -5.405 12.803 1.00 96.19 85 ASN A C 1
ATOM 685 O O . ASN A 1 85 ? -0.711 -6.056 13.452 1.00 96.19 85 ASN A O 1
ATOM 689 N N . ILE A 1 86 ? -0.200 -4.831 11.640 1.00 97.31 86 ILE A N 1
ATOM 690 C CA . ILE A 1 86 ? -1.487 -4.931 10.948 1.00 97.31 86 ILE A CA 1
ATOM 691 C C . ILE A 1 86 ? -1.355 -5.897 9.770 1.00 97.31 86 ILE A C 1
ATOM 693 O O . ILE A 1 86 ? -0.356 -5.878 9.045 1.00 97.31 86 ILE A O 1
ATOM 697 N N . LEU A 1 87 ? -2.385 -6.719 9.553 1.00 97.25 87 LEU A N 1
ATOM 698 C CA . LEU A 1 87 ? -2.437 -7.636 8.419 1.00 97.25 87 LEU A CA 1
ATOM 699 C C . LEU A 1 87 ? -2.389 -6.845 7.100 1.00 97.25 87 LEU A C 1
ATOM 701 O O . LEU A 1 87 ? -3.212 -5.959 6.864 1.00 97.25 87 LEU A O 1
ATOM 705 N N . SER A 1 88 ? -1.421 -7.172 6.241 1.00 97.75 88 SER A N 1
ATOM 706 C CA . SER A 1 88 ? -1.213 -6.509 4.950 1.00 97.75 88 SER A CA 1
ATOM 707 C C . SER A 1 88 ? -1.313 -7.498 3.790 1.00 97.75 88 SER A C 1
ATOM 709 O O . SER A 1 88 ? -0.610 -8.511 3.757 1.00 97.75 88 SER A O 1
ATOM 711 N N . LEU A 1 89 ? -2.197 -7.202 2.837 1.00 97.69 89 LEU A N 1
ATOM 712 C CA . LEU A 1 89 ? -2.377 -7.966 1.606 1.00 97.69 89 LEU A CA 1
ATOM 713 C C . LEU A 1 89 ? -1.892 -7.127 0.433 1.00 97.69 89 LEU A C 1
ATOM 715 O O . LEU A 1 89 ? -2.416 -6.034 0.193 1.00 97.69 89 LEU A O 1
ATOM 719 N N . VAL A 1 90 ? -0.924 -7.656 -0.313 1.00 96.62 90 VAL A N 1
ATOM 720 C CA . VAL A 1 90 ? -0.456 -7.015 -1.541 1.00 96.62 90 VAL A CA 1
ATOM 721 C C . VAL A 1 90 ? -0.823 -7.833 -2.760 1.00 96.62 90 VAL A C 1
ATOM 723 O O . VAL A 1 90 ? -0.528 -9.023 -2.828 1.00 96.62 90 VAL A O 1
ATOM 726 N N . PHE A 1 91 ? -1.457 -7.164 -3.716 1.00 95.69 91 PHE A N 1
ATOM 727 C CA . PHE A 1 91 ? -1.829 -7.730 -5.002 1.00 95.69 91 PHE A CA 1
ATOM 728 C C . PHE A 1 91 ? -0.721 -7.468 -6.015 1.00 95.69 91 PHE A C 1
ATOM 730 O O . PHE A 1 91 ? -0.253 -6.334 -6.149 1.00 95.69 91 PHE A O 1
ATOM 737 N N . VAL A 1 92 ? -0.298 -8.529 -6.693 1.00 94.94 92 VAL A N 1
ATOM 738 C CA . VAL A 1 92 ? 0.780 -8.518 -7.680 1.00 94.94 92 VAL A CA 1
ATOM 739 C C . VAL A 1 92 ? 0.264 -9.119 -8.981 1.00 94.94 92 VAL A C 1
ATOM 741 O O . VAL A 1 92 ? -0.399 -10.153 -8.964 1.00 94.94 92 VAL A O 1
ATOM 744 N N . GLU A 1 93 ? 0.573 -8.458 -10.092 1.00 94.00 93 GLU A N 1
ATOM 745 C CA . GLU A 1 93 ? 0.109 -8.833 -11.436 1.00 94.00 93 GLU A CA 1
ATOM 746 C C . GLU A 1 93 ? 1.255 -9.287 -12.356 1.00 94.00 93 GLU A C 1
ATOM 748 O O . GLU A 1 93 ? 1.001 -9.864 -13.407 1.00 94.00 93 GLU A O 1
ATOM 753 N N . ASP A 1 94 ? 2.506 -9.074 -11.938 1.00 94.62 94 ASP A N 1
ATOM 754 C CA . ASP A 1 94 ? 3.716 -9.361 -12.709 1.00 94.62 94 ASP A CA 1
ATOM 755 C C . ASP A 1 94 ? 4.643 -10.325 -11.960 1.00 94.62 94 ASP A C 1
ATOM 757 O O . ASP A 1 94 ? 4.649 -10.388 -10.726 1.00 94.62 94 ASP A O 1
ATOM 761 N N . ASP A 1 95 ? 5.502 -11.019 -12.704 1.00 94.69 95 ASP A N 1
ATOM 762 C CA . ASP A 1 95 ? 6.529 -11.880 -12.123 1.00 94.69 95 ASP A CA 1
ATOM 763 C C . ASP A 1 95 ? 7.539 -11.075 -11.294 1.00 94.69 95 ASP A C 1
ATOM 765 O O . ASP A 1 95 ? 7.967 -9.976 -11.668 1.00 94.69 95 ASP A O 1
ATOM 769 N N . ALA A 1 96 ? 8.020 -11.657 -10.194 1.00 93.69 96 ALA A N 1
ATOM 770 C CA . ALA A 1 96 ? 8.954 -11.004 -9.275 1.00 93.69 96 ALA A CA 1
ATOM 771 C C . ALA A 1 96 ? 10.237 -10.509 -9.971 1.00 93.69 96 ALA A C 1
ATOM 773 O O . ALA A 1 96 ? 10.807 -9.480 -9.590 1.00 93.69 96 ALA A O 1
ATOM 774 N N . HIS A 1 97 ? 10.677 -11.209 -11.022 1.00 93.88 97 HIS A N 1
ATOM 775 C CA . HIS A 1 97 ? 11.854 -10.843 -11.804 1.00 93.88 97 HIS A CA 1
ATOM 776 C C . HIS A 1 97 ? 11.643 -9.617 -12.712 1.00 93.88 97 HIS A C 1
ATOM 778 O O . HIS A 1 97 ? 12.644 -9.006 -13.100 1.00 93.88 97 HIS A O 1
ATOM 784 N N . VAL A 1 98 ? 10.393 -9.256 -13.028 1.00 94.62 98 VAL A N 1
ATOM 785 C CA . VAL A 1 98 ? 10.010 -8.048 -13.781 1.00 94.62 98 VAL A CA 1
ATOM 786 C C . VAL A 1 98 ? 9.926 -6.852 -12.833 1.00 94.62 98 VAL A C 1
ATOM 788 O O . VAL A 1 98 ? 10.472 -5.786 -13.113 1.00 94.62 98 VAL A O 1
ATOM 791 N N . ILE A 1 99 ? 9.337 -7.045 -11.650 1.00 93.00 99 ILE A N 1
ATOM 792 C CA . ILE A 1 99 ? 9.107 -5.990 -10.649 1.00 93.00 99 ILE A CA 1
ATOM 793 C C . ILE A 1 99 ? 10.134 -6.002 -9.503 1.00 93.00 99 ILE A C 1
ATOM 795 O O . ILE A 1 99 ? 9.792 -5.756 -8.346 1.00 93.00 99 ILE A O 1
ATOM 799 N N . ARG A 1 100 ? 11.413 -6.265 -9.801 1.00 93.06 100 ARG A N 1
ATOM 800 C CA . ARG A 1 100 ? 12.463 -6.545 -8.791 1.00 93.06 100 ARG A CA 1
ATOM 801 C C . ARG A 1 100 ? 12.543 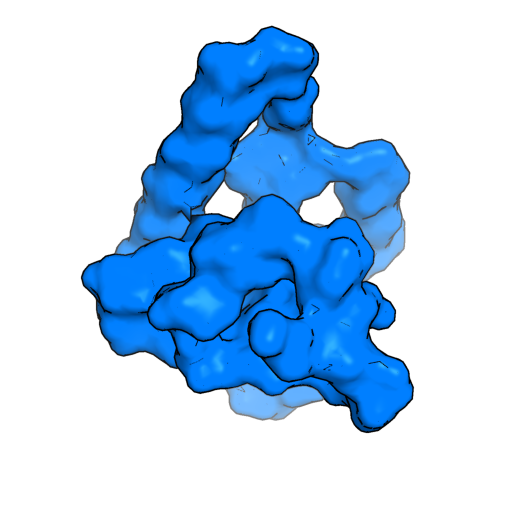-5.525 -7.658 1.00 93.06 100 ARG A C 1
ATOM 803 O O . ARG A 1 100 ? 12.659 -5.910 -6.496 1.00 93.06 100 ARG A O 1
ATOM 810 N N . ASP A 1 101 ? 12.502 -4.234 -7.978 1.00 91.75 101 ASP A N 1
ATOM 811 C CA . ASP A 1 101 ? 12.623 -3.176 -6.969 1.00 91.75 101 ASP A CA 1
ATOM 812 C C . ASP A 1 101 ? 11.401 -3.133 -6.049 1.00 91.75 101 ASP A C 1
ATOM 814 O O . ASP A 1 101 ? 11.539 -2.999 -4.834 1.00 91.75 101 ASP A O 1
ATOM 818 N N . PHE A 1 102 ? 10.205 -3.330 -6.606 1.00 92.75 102 PHE A N 1
ATOM 819 C CA . PHE A 1 102 ? 8.985 -3.467 -5.820 1.00 92.75 102 PHE A CA 1
ATOM 820 C C . PHE A 1 102 ? 9.031 -4.729 -4.954 1.00 92.75 102 PHE A C 1
ATOM 822 O O . PHE A 1 102 ? 8.810 -4.645 -3.749 1.00 92.75 102 PHE A O 1
ATOM 829 N N . ALA A 1 103 ? 9.390 -5.879 -5.530 1.00 93.81 103 ALA A N 1
ATOM 830 C CA . ALA A 1 103 ? 9.471 -7.148 -4.814 1.00 93.81 103 ALA A CA 1
ATOM 831 C C . ALA A 1 103 ? 10.445 -7.077 -3.624 1.00 93.81 103 ALA A C 1
ATOM 833 O O . ALA A 1 103 ? 10.126 -7.558 -2.537 1.00 93.81 103 ALA A O 1
ATOM 834 N N . LYS A 1 104 ? 11.597 -6.407 -3.779 1.00 92.25 104 LYS A N 1
ATOM 835 C CA . LYS A 1 104 ? 12.553 -6.166 -2.681 1.00 92.25 104 LYS A CA 1
ATOM 836 C C . LYS A 1 104 ? 11.958 -5.338 -1.541 1.00 92.25 104 LYS A C 1
ATOM 838 O O . LYS A 1 104 ? 12.226 -5.642 -0.382 1.00 92.25 104 LYS A O 1
ATOM 843 N N . LEU A 1 105 ? 11.163 -4.319 -1.863 1.00 92.19 105 LEU A N 1
ATOM 844 C CA . LEU A 1 105 ? 10.514 -3.451 -0.874 1.00 92.19 105 LEU A CA 1
ATOM 845 C C . LEU A 1 105 ? 9.288 -4.107 -0.223 1.00 92.19 105 LEU A C 1
ATOM 847 O O . LEU A 1 105 ? 8.940 -3.795 0.907 1.00 92.19 105 LEU A O 1
ATOM 851 N N . VAL A 1 106 ? 8.618 -5.023 -0.918 1.00 94.62 106 VAL A N 1
ATOM 852 C CA . VAL A 1 106 ? 7.312 -5.551 -0.501 1.00 94.62 106 VAL A CA 1
ATOM 853 C C . VAL A 1 106 ? 7.426 -6.932 0.129 1.00 94.62 106 VAL A C 1
ATOM 855 O O . VAL A 1 106 ? 6.930 -7.143 1.236 1.00 94.62 106 VAL A O 1
ATOM 858 N N . PHE A 1 107 ? 8.102 -7.876 -0.530 1.00 93.56 107 PHE A N 1
ATOM 859 C CA . PHE A 1 107 ? 7.976 -9.308 -0.221 1.00 93.56 107 PHE A CA 1
ATOM 860 C C . PHE A 1 107 ? 8.609 -9.693 1.120 1.00 93.56 107 PHE A C 1
ATOM 862 O O . PHE A 1 107 ? 8.347 -10.776 1.628 1.00 93.56 107 PHE A O 1
ATOM 869 N N . LEU A 1 108 ? 9.469 -8.843 1.690 1.00 90.75 108 LEU A N 1
ATOM 870 C CA . LEU A 1 108 ? 10.060 -9.080 3.010 1.00 90.75 108 LEU A CA 1
ATOM 871 C C . LEU A 1 108 ? 9.123 -8.687 4.166 1.00 90.75 108 LEU A C 1
ATOM 873 O O . LEU A 1 108 ? 9.249 -9.225 5.264 1.00 90.75 108 LEU A O 1
ATOM 877 N N . PHE A 1 109 ? 8.206 -7.743 3.937 1.00 94.38 109 PHE A N 1
ATOM 878 C CA . PHE A 1 109 ? 7.409 -7.116 4.999 1.00 94.38 109 PHE A CA 1
ATOM 879 C C . PHE A 1 109 ? 5.912 -7.417 4.907 1.00 94.38 109 PHE A C 1
ATOM 881 O O . PHE A 1 109 ? 5.199 -7.250 5.894 1.00 94.38 109 PHE A O 1
ATOM 888 N N . VAL A 1 110 ? 5.438 -7.847 3.737 1.00 95.69 110 VAL A N 1
ATOM 889 C CA . VAL A 1 110 ? 4.034 -8.189 3.501 1.00 95.69 110 VAL A CA 1
ATOM 890 C C . VAL A 1 110 ? 3.604 -9.415 4.304 1.00 95.69 110 VAL A C 1
ATOM 892 O O . VAL A 1 110 ? 4.376 -10.356 4.482 1.00 95.69 110 VAL A O 1
ATOM 895 N N . SER A 1 111 ? 2.354 -9.423 4.766 1.00 97.25 111 SER A N 1
ATOM 896 C CA . SER A 1 111 ? 1.783 -10.594 5.435 1.00 97.25 111 SER A CA 1
ATOM 897 C C . SER A 1 111 ? 1.337 -11.659 4.434 1.00 97.25 111 SER A C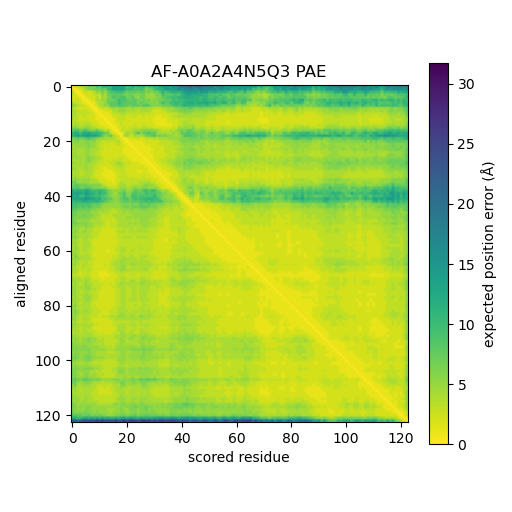 1
ATOM 899 O O . SER A 1 111 ? 1.597 -12.840 4.640 1.00 97.25 111 SER A O 1
ATOM 901 N N . ILE A 1 112 ? 0.649 -11.247 3.364 1.00 97.00 112 ILE A N 1
ATOM 902 C CA . ILE A 1 112 ? 0.122 -12.133 2.321 1.00 97.00 112 ILE A CA 1
ATOM 903 C C . ILE A 1 112 ? 0.301 -11.473 0.949 1.00 97.00 112 ILE A C 1
ATOM 905 O O . ILE A 1 112 ? -0.105 -10.327 0.744 1.00 97.00 112 ILE A O 1
ATOM 909 N N . ILE A 1 113 ? 0.867 -12.215 -0.002 1.00 96.25 113 ILE A N 1
ATOM 910 C CA . ILE A 1 113 ? 0.896 -11.831 -1.418 1.00 96.25 113 ILE A CA 1
ATOM 911 C C . ILE A 1 113 ? -0.243 -12.560 -2.124 1.00 96.25 113 ILE A C 1
ATOM 913 O O . ILE A 1 113 ? -0.399 -13.769 -1.965 1.00 96.25 113 ILE A O 1
ATOM 917 N N . VAL A 1 114 ? -1.030 -11.823 -2.900 1.00 96.62 114 VAL A N 1
ATOM 918 C CA . VAL A 1 114 ? -2.085 -12.366 -3.754 1.00 96.62 114 VAL A CA 1
ATOM 919 C C . VAL A 1 114 ? -1.681 -12.122 -5.201 1.00 96.62 114 VAL A C 1
ATOM 921 O O . VAL A 1 114 ? -1.507 -10.975 -5.606 1.00 96.62 114 VAL A O 1
ATOM 924 N N . ALA A 1 115 ? -1.526 -13.191 -5.974 1.00 96.00 115 ALA A N 1
ATOM 925 C CA . ALA A 1 115 ? -1.168 -13.113 -7.384 1.00 96.00 115 ALA A CA 1
ATOM 926 C C . ALA A 1 115 ? -1.923 -14.178 -8.196 1.00 96.00 115 ALA A C 1
ATOM 928 O O . ALA A 1 115 ? -2.328 -15.203 -7.630 1.00 96.00 115 ALA A O 1
ATOM 929 N N . PRO A 1 116 ? -2.122 -13.962 -9.507 1.00 95.69 116 PRO A N 1
ATOM 930 C CA . PRO A 1 116 ? -2.554 -15.008 -10.424 1.00 95.69 116 PRO A CA 1
ATOM 931 C C . PRO A 1 116 ? -1.631 -16.229 -10.373 1.00 95.69 116 PRO A C 1
ATOM 933 O O . PRO A 1 116 ? -0.425 -16.103 -10.186 1.00 95.69 116 PRO A O 1
ATOM 936 N N . VAL A 1 117 ? -2.188 -17.417 -10.623 1.00 94.88 117 VAL A N 1
ATOM 937 C CA . VAL A 1 117 ? -1.423 -18.682 -10.652 1.00 94.88 117 VAL A CA 1
ATOM 938 C C . VAL A 1 117 ? -0.330 -18.676 -11.731 1.00 94.88 117 VAL A C 1
ATOM 940 O O . VAL A 1 117 ? 0.642 -19.413 -11.624 1.00 94.88 117 VAL A O 1
ATOM 943 N N . SER A 1 118 ? -0.479 -17.843 -12.764 1.00 94.94 118 SER A N 1
ATOM 944 C CA . SER A 1 118 ? 0.510 -17.674 -13.830 1.00 94.94 118 SER A CA 1
ATOM 945 C C . SER A 1 118 ? 1.735 -16.852 -13.428 1.00 94.94 118 SER A C 1
ATOM 947 O O . SER A 1 118 ? 2.705 -16.872 -14.176 1.00 94.94 118 SER A O 1
ATOM 949 N N . CYS A 1 119 ? 1.690 -16.116 -12.313 1.00 94.25 119 CYS A N 1
ATOM 950 C CA . CYS A 1 119 ? 2.794 -15.260 -11.892 1.00 94.25 119 CYS A CA 1
ATOM 951 C C . CYS A 1 119 ? 3.844 -16.055 -11.116 1.00 94.25 119 CYS A C 1
ATOM 953 O O . CYS A 1 119 ? 3.534 -16.745 -10.141 1.00 94.25 119 CYS A O 1
ATOM 955 N N . ASP A 1 120 ? 5.104 -15.884 -11.496 1.00 94.19 120 ASP A N 1
ATOM 956 C CA . ASP A 1 120 ? 6.242 -16.424 -10.772 1.00 94.19 120 ASP A CA 1
ATOM 957 C C . ASP A 1 120 ? 6.694 -15.455 -9.669 1.00 94.19 120 ASP A C 1
ATOM 959 O O . ASP A 1 120 ? 7.257 -14.385 -9.921 1.00 94.19 120 ASP A O 1
ATOM 963 N N . LEU A 1 121 ? 6.436 -15.842 -8.417 1.00 91.12 121 LEU A N 1
ATOM 964 C CA . LEU A 1 121 ? 6.832 -15.093 -7.221 1.00 91.12 121 LEU A CA 1
ATOM 965 C C . LEU A 1 121 ? 8.133 -15.604 -6.589 1.00 91.12 121 LEU A C 1
ATOM 967 O O . LEU A 1 121 ? 8.520 -15.127 -5.515 1.00 91.12 121 LEU A O 1
ATOM 971 N N . SER A 1 122 ? 8.789 -16.586 -7.211 1.00 82.12 122 SER A N 1
ATOM 972 C CA . SER A 1 122 ? 10.067 -17.090 -6.727 1.00 82.12 122 SER A CA 1
ATOM 973 C C . SER A 1 122 ? 11.161 -16.020 -6.873 1.00 82.12 122 SER A C 1
ATOM 975 O O . SER A 1 122 ? 11.143 -15.183 -7.779 1.00 82.12 122 SER A O 1
ATOM 977 N N . LYS A 1 123 ? 12.045 -15.962 -5.872 1.00 57.78 123 LYS A N 1
ATOM 978 C CA . LYS A 1 123 ? 13.124 -14.970 -5.761 1.00 57.78 123 LYS A CA 1
ATOM 979 C C . LYS A 1 123 ? 14.419 -15.489 -6.357 1.00 57.78 123 LYS A C 1
ATOM 981 O O . LYS A 1 123 ? 14.722 -16.677 -6.114 1.00 57.78 123 LYS A O 1
#

Radius of gyration: 15.05 Å; Cα contacts (8 Å, |Δi|>4): 155; chains: 1; bounding box: 38×35×29 Å